Protein AF-A0A949UY90-F1 (afdb_monomer_lite)

Secondary structure (DSSP, 8-state):
-HHHHHHTT---EEEGGG---SSHHHHHHHHHHHHHTTPEEE-HHHHHHHHH-STTSTTHHHHHHH--

pLDDT: mean 96.51, std 3.69, range [72.69, 98.62]

Structure (mmCIF, N/CA/C/O backbone):
data_AF-A0A949UY90-F1
#
_entry.id   AF-A0A949UY90-F1
#
loop_
_atom_site.group_PDB
_atom_site.id
_atom_site.type_symbol
_atom_site.label_atom_id
_atom_site.label_alt_id
_atom_site.label_comp_id
_atom_site.label_asym_id
_atom_site.label_entity_id
_atom_site.label_seq_id
_atom_site.pdbx_PDB_ins_code
_atom_site.Cartn_x
_atom_site.Cartn_y
_atom_site.Cartn_z
_atom_site.occupancy
_atom_site.B_iso_or_equiv
_atom_site.auth_seq_id
_atom_site.auth_comp_id
_atom_site.auth_asym_id
_atom_site.auth_atom_id
_atom_site.pdbx_PDB_model_num
ATOM 1 N N . THR A 1 1 ? 1.550 -10.316 -10.348 1.00 93.12 1 THR A N 1
ATOM 2 C CA . THR A 1 1 ? 0.715 -10.076 -9.151 1.00 93.12 1 THR A CA 1
ATOM 3 C C . THR A 1 1 ? -0.058 -8.780 -9.316 1.00 93.12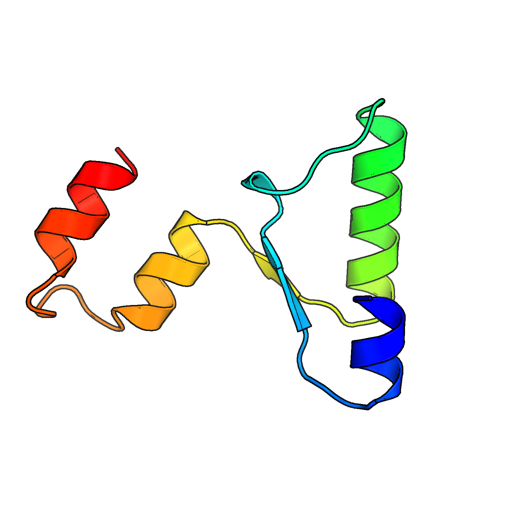 1 THR A C 1
ATOM 5 O O . THR A 1 1 ? -1.033 -8.819 -10.034 1.00 93.12 1 THR A O 1
ATOM 8 N N . ALA A 1 2 ? 0.364 -7.631 -8.774 1.00 97.38 2 ALA A N 1
ATOM 9 C CA . ALA A 1 2 ? -0.430 -6.394 -8.825 1.00 97.38 2 ALA A CA 1
ATOM 10 C C . ALA A 1 2 ? -0.655 -5.864 -10.254 1.00 97.38 2 ALA A C 1
ATOM 12 O O . ALA A 1 2 ? -1.786 -5.595 -10.629 1.00 97.38 2 ALA A O 1
ATOM 13 N N . LEU A 1 3 ? 0.398 -5.778 -11.077 1.00 97.62 3 LEU A N 1
ATOM 14 C CA . LEU A 1 3 ? 0.267 -5.318 -12.470 1.00 97.62 3 LEU A CA 1
ATOM 15 C C . LEU A 1 3 ? -0.573 -6.265 -13.340 1.00 97.62 3 LEU A C 1
ATOM 17 O O . LEU A 1 3 ? -1.284 -5.803 -14.227 1.00 97.62 3 LEU A O 1
ATOM 21 N N . ASP A 1 4 ? -0.502 -7.573 -13.083 1.00 98.31 4 ASP A N 1
ATOM 22 C CA . ASP A 1 4 ? -1.310 -8.553 -13.817 1.00 98.31 4 ASP A CA 1
ATOM 23 C C . ASP A 1 4 ? -2.789 -8.418 -13.426 1.00 98.31 4 ASP A C 1
ATOM 25 O O . ASP A 1 4 ? -3.632 -8.338 -14.306 1.00 98.31 4 ASP A O 1
ATOM 29 N N . LEU A 1 5 ? -3.094 -8.268 -12.128 1.00 98.44 5 LEU A N 1
ATOM 30 C CA . LEU A 1 5 ? -4.461 -8.025 -11.641 1.00 98.44 5 LEU A CA 1
ATOM 31 C C . LEU A 1 5 ? -5.051 -6.723 -12.206 1.00 98.44 5 LEU A C 1
ATOM 33 O O . LEU A 1 5 ? -6.205 -6.702 -12.615 1.00 98.44 5 LEU A O 1
ATOM 37 N N . LEU A 1 6 ? -4.246 -5.658 -12.300 1.00 97.88 6 LEU A N 1
ATOM 38 C CA . LEU A 1 6 ? -4.654 -4.419 -12.973 1.00 97.88 6 LEU A CA 1
ATOM 39 C C . LEU A 1 6 ? -4.923 -4.635 -14.471 1.00 97.88 6 LEU A C 1
ATOM 41 O O . LEU A 1 6 ? -5.837 -4.037 -15.028 1.00 97.88 6 LEU A O 1
ATOM 45 N N . THR A 1 7 ? -4.138 -5.489 -15.134 1.00 97.56 7 THR A N 1
ATOM 46 C CA . THR A 1 7 ? -4.353 -5.841 -16.550 1.00 97.56 7 THR A CA 1
ATOM 47 C C . THR A 1 7 ? -5.635 -6.655 -16.738 1.00 97.56 7 THR A C 1
ATOM 49 O O . THR A 1 7 ? -6.281 -6.552 -17.776 1.00 97.56 7 THR A O 1
ATOM 52 N N . GLU A 1 8 ? -6.022 -7.430 -15.726 1.00 98.25 8 GLU A N 1
ATOM 53 C CA . GLU A 1 8 ? -7.305 -8.135 -15.640 1.00 98.25 8 GLU A CA 1
ATOM 54 C C . GLU A 1 8 ? -8.471 -7.219 -15.203 1.00 98.25 8 GLU A C 1
ATOM 56 O O . GLU A 1 8 ? -9.551 -7.716 -14.894 1.00 98.25 8 GLU A O 1
ATOM 61 N N . GLU A 1 9 ? -8.271 -5.893 -15.198 1.00 96.88 9 GLU A N 1
ATOM 62 C CA . GLU A 1 9 ? -9.272 -4.869 -14.850 1.00 96.88 9 GLU A CA 1
ATOM 63 C C . GLU A 1 9 ? -9.828 -5.000 -13.421 1.00 96.88 9 GLU A C 1
ATOM 65 O O . GLU A 1 9 ? -10.945 -4.573 -13.127 1.00 96.88 9 GLU A O 1
ATOM 70 N N . MET A 1 10 ? -9.047 -5.583 -12.508 1.00 98.50 10 MET A N 1
ATOM 71 C CA . MET A 1 10 ? -9.386 -5.608 -11.090 1.00 98.50 10 MET A CA 1
ATOM 72 C C . MET A 1 10 ? -8.953 -4.316 -10.401 1.00 98.50 10 MET A C 1
ATOM 74 O O . MET A 1 10 ? -7.886 -3.770 -10.691 1.00 98.50 10 MET A O 1
ATOM 78 N N . ASP A 1 11 ? -9.725 -3.895 -9.402 1.00 98.00 11 ASP A N 1
ATOM 79 C CA . ASP A 1 11 ? -9.292 -2.848 -8.485 1.00 98.00 11 ASP A CA 1
ATOM 80 C C . ASP A 1 11 ? -8.208 -3.395 -7.542 1.00 98.00 11 ASP A C 1
ATOM 82 O O . ASP A 1 11 ? -8.370 -4.448 -6.911 1.00 98.00 11 ASP A O 1
ATOM 86 N N . VAL A 1 12 ? -7.080 -2.688 -7.450 1.00 98.38 12 VAL A N 1
ATOM 87 C CA . VAL A 1 12 ? -5.916 -3.126 -6.672 1.00 98.38 12 VAL A CA 1
ATOM 88 C C . VAL A 1 12 ? -5.510 -2.054 -5.672 1.00 98.38 12 VAL A C 1
ATOM 90 O O . VAL A 1 12 ? -5.068 -0.973 -6.053 1.00 98.38 12 VAL A O 1
ATOM 93 N N . TRP A 1 13 ? -5.554 -2.416 -4.390 1.00 98.50 13 TRP A N 1
ATOM 94 C CA . TRP A 1 13 ? -4.988 -1.641 -3.288 1.00 98.50 13 TRP A CA 1
ATOM 95 C C . TRP A 1 13 ? -3.723 -2.323 -2.766 1.00 98.50 13 TRP A C 1
ATOM 97 O O . TRP A 1 13 ? -3.712 -3.527 -2.498 1.00 98.50 13 TRP A O 1
ATOM 107 N N . VAL A 1 14 ? -2.644 -1.560 -2.611 1.00 98.38 14 VAL A N 1
ATOM 108 C CA . VAL A 1 14 ? -1.359 -2.037 -2.091 1.00 98.38 14 VAL A CA 1
ATOM 109 C C . VAL A 1 14 ? -1.128 -1.449 -0.706 1.00 98.38 14 VAL A C 1
ATOM 111 O O . VAL A 1 14 ? -1.024 -0.236 -0.539 1.00 98.38 14 VAL A O 1
ATOM 114 N N . VAL A 1 15 ? -1.001 -2.333 0.283 1.00 98.31 15 VAL A N 1
ATOM 115 C CA . VAL A 1 15 ? -0.778 -1.975 1.688 1.00 98.31 15 VAL A CA 1
ATOM 116 C C . VAL A 1 15 ? 0.710 -1.713 1.923 1.00 98.31 15 VAL A C 1
ATOM 118 O O . VAL A 1 15 ? 1.515 -2.636 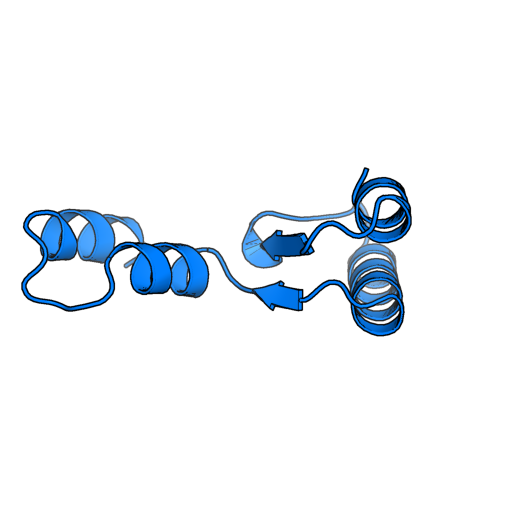2.062 1.00 98.31 15 VAL A O 1
ATOM 121 N N . THR A 1 16 ? 1.093 -0.442 1.895 1.00 98.25 16 THR A N 1
ATOM 122 C CA . THR A 1 16 ? 2.491 0.006 1.797 1.00 98.25 16 THR A CA 1
ATOM 123 C C . THR A 1 16 ? 3.334 -0.304 3.033 1.00 98.25 16 THR A C 1
ATOM 125 O O . THR A 1 16 ? 4.487 -0.704 2.889 1.00 98.25 16 THR A O 1
ATOM 128 N N . ASP A 1 17 ? 2.767 -0.199 4.234 1.00 96.69 17 ASP A N 1
ATOM 129 C CA . ASP A 1 17 ? 3.420 -0.535 5.509 1.00 96.69 17 ASP A CA 1
ATOM 130 C C . ASP A 1 17 ? 3.536 -2.051 5.757 1.00 96.69 17 ASP A C 1
ATOM 132 O O . ASP A 1 17 ? 4.312 -2.485 6.609 1.00 96.69 17 ASP A O 1
ATOM 136 N N . ALA A 1 18 ? 2.847 -2.862 4.952 1.00 97.25 18 ALA A N 1
ATOM 137 C CA . ALA A 1 18 ? 2.987 -4.316 4.900 1.00 97.25 18 ALA A CA 1
ATOM 138 C C . ALA A 1 18 ? 3.871 -4.797 3.728 1.00 97.25 18 ALA A C 1
ATOM 140 O O . ALA A 1 18 ? 4.054 -6.002 3.539 1.00 97.25 18 ALA A O 1
ATOM 141 N N . CYS A 1 19 ? 4.437 -3.878 2.938 1.00 97.94 19 CYS A N 1
ATOM 142 C CA . CYS A 1 19 ? 5.277 -4.178 1.781 1.00 97.94 19 CYS A CA 1
ATOM 143 C C . CYS A 1 19 ? 6.696 -3.629 1.969 1.00 97.94 19 CYS A C 1
ATOM 145 O O . CYS A 1 19 ? 6.913 -2.528 2.466 1.00 97.94 19 CYS A O 1
ATOM 147 N N . SER A 1 20 ? 7.703 -4.382 1.529 1.00 98.00 20 SER A N 1
ATOM 148 C CA . SER A 1 20 ? 9.098 -3.957 1.653 1.00 98.00 20 SER A CA 1
ATOM 149 C C . SER A 1 20 ? 9.959 -4.471 0.504 1.00 98.00 20 SER A C 1
ATOM 151 O O . SER A 1 20 ? 9.540 -5.276 -0.327 1.00 98.00 20 SER A O 1
ATOM 153 N N . SER A 1 21 ? 11.187 -3.977 0.435 1.00 98.00 21 SER A N 1
ATOM 154 C CA . SER A 1 21 ? 12.231 -4.446 -0.468 1.00 98.00 21 SER A CA 1
ATOM 155 C C . SER A 1 21 ? 13.573 -4.399 0.248 1.00 98.00 21 SER A C 1
ATOM 157 O O . SER A 1 21 ? 13.726 -3.751 1.279 1.00 98.00 21 SER A O 1
ATOM 159 N N . ARG A 1 22 ? 14.584 -5.065 -0.318 1.00 98.25 22 ARG A N 1
ATOM 160 C CA . ARG A 1 22 ? 15.943 -5.065 0.253 1.00 98.25 22 ARG A CA 1
ATOM 161 C C . ARG A 1 22 ? 16.564 -3.670 0.365 1.00 98.25 22 ARG A C 1
ATOM 163 O O . ARG A 1 22 ? 17.478 -3.491 1.160 1.00 98.25 22 ARG A O 1
ATOM 170 N N . THR A 1 23 ? 16.121 -2.718 -0.453 1.00 98.38 23 THR A N 1
ATOM 171 C CA . THR A 1 23 ? 16.534 -1.315 -0.386 1.00 98.38 23 THR A CA 1
ATOM 172 C C . THR A 1 23 ? 15.302 -0.423 -0.448 1.00 98.38 23 THR A C 1
ATOM 174 O O . THR A 1 23 ? 14.353 -0.722 -1.177 1.00 98.38 23 THR A O 1
ATOM 177 N N . GLU A 1 24 ? 15.338 0.691 0.281 1.00 97.88 24 GLU A N 1
ATOM 178 C CA . GLU A 1 24 ? 14.246 1.672 0.300 1.00 97.88 24 GLU A CA 1
ATOM 179 C C . GLU A 1 24 ? 14.019 2.269 -1.088 1.00 97.88 24 GLU A C 1
ATOM 181 O O . GLU A 1 24 ? 12.901 2.264 -1.584 1.00 97.88 24 GLU A O 1
ATOM 186 N N . ARG A 1 25 ? 15.099 2.623 -1.796 1.00 98.44 25 ARG A N 1
ATOM 187 C CA . ARG A 1 25 ? 15.017 3.142 -3.169 1.00 98.44 25 ARG A CA 1
ATOM 188 C C . ARG A 1 25 ? 14.263 2.214 -4.127 1.00 98.44 25 ARG A C 1
ATOM 190 O O . ARG A 1 25 ? 13.5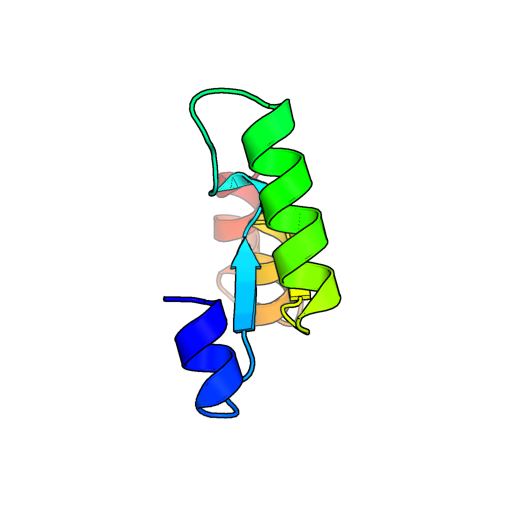45 2.701 -4.993 1.00 98.44 25 ARG A O 1
ATOM 197 N N . ASN A 1 26 ? 14.436 0.894 -4.005 1.00 98.62 26 ASN A N 1
ATOM 198 C CA . ASN A 1 26 ? 13.714 -0.054 -4.856 1.00 98.62 26 ASN A CA 1
ATOM 199 C C . ASN A 1 26 ? 12.238 -0.158 -4.460 1.00 98.62 26 ASN A C 1
ATOM 201 O O . ASN A 1 26 ? 11.397 -0.279 -5.345 1.00 98.62 26 ASN A O 1
ATOM 205 N N . ARG A 1 27 ? 11.932 -0.111 -3.156 1.00 98.25 27 ARG A N 1
ATOM 206 C CA . ARG A 1 27 ? 10.552 -0.098 -2.652 1.00 98.25 27 ARG A CA 1
ATOM 207 C C . ARG A 1 27 ? 9.813 1.135 -3.170 1.00 98.25 27 ARG A C 1
ATOM 209 O O . ARG A 1 27 ? 8.750 0.994 -3.761 1.00 98.25 27 ARG A O 1
ATOM 216 N N . ASP A 1 28 ? 10.405 2.310 -2.998 1.00 98.31 28 ASP A N 1
ATOM 217 C CA . ASP A 1 28 ? 9.764 3.580 -3.337 1.00 98.31 28 ASP A CA 1
ATOM 218 C C . ASP A 1 28 ? 9.535 3.679 -4.855 1.00 98.31 28 ASP A C 1
ATOM 220 O O . ASP A 1 28 ? 8.421 3.944 -5.296 1.00 98.31 28 ASP A O 1
ATOM 224 N N . ALA A 1 29 ? 10.527 3.295 -5.670 1.00 98.56 29 ALA A N 1
AT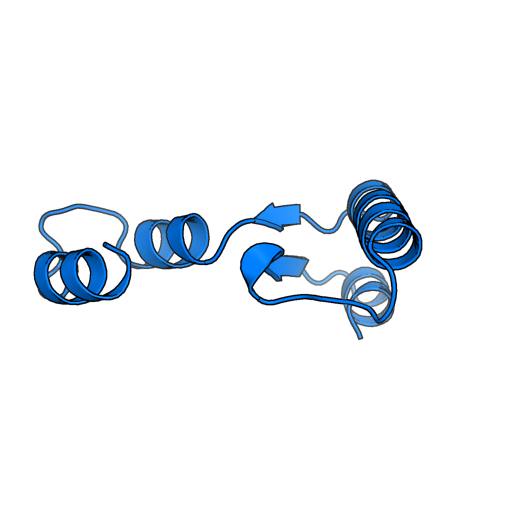OM 225 C CA . ALA A 1 29 ? 10.358 3.222 -7.124 1.00 98.56 29 ALA A CA 1
ATOM 226 C C . ALA A 1 29 ? 9.282 2.206 -7.563 1.00 98.56 29 ALA A C 1
ATOM 228 O O . ALA A 1 29 ? 8.627 2.395 -8.590 1.00 98.56 29 ALA A O 1
ATOM 229 N N . ALA A 1 30 ? 9.101 1.107 -6.820 1.00 98.50 30 ALA A N 1
ATOM 230 C CA . ALA A 1 30 ? 8.041 0.142 -7.095 1.00 98.50 30 ALA A CA 1
ATOM 231 C C . ALA A 1 30 ? 6.657 0.704 -6.746 1.00 98.50 30 ALA A C 1
ATOM 233 O O . ALA A 1 30 ? 5.726 0.512 -7.525 1.00 98.50 30 ALA A O 1
ATOM 234 N N . PHE A 1 31 ? 6.525 1.421 -5.627 1.00 98.56 31 PHE A N 1
ATOM 235 C CA . PHE A 1 31 ? 5.290 2.113 -5.257 1.00 98.56 31 PHE A CA 1
ATOM 236 C C . PHE A 1 31 ? 4.915 3.190 -6.277 1.00 98.56 31 PHE A C 1
ATOM 238 O O . PHE A 1 31 ? 3.787 3.169 -6.763 1.00 98.56 31 PHE A O 1
ATOM 245 N N . ASP A 1 32 ? 5.863 4.031 -6.700 1.00 98.56 32 ASP A N 1
ATOM 246 C CA . ASP A 1 32 ? 5.633 5.037 -7.747 1.00 98.56 32 ASP A CA 1
ATOM 247 C C . ASP A 1 32 ? 5.135 4.394 -9.048 1.00 98.56 32 ASP A C 1
ATOM 249 O O . ASP A 1 32 ? 4.192 4.870 -9.683 1.00 98.56 32 ASP A O 1
ATOM 253 N N . ARG A 1 33 ? 5.742 3.266 -9.441 1.00 98.44 33 ARG A N 1
ATOM 254 C CA . ARG A 1 33 ? 5.331 2.517 -10.633 1.00 98.44 33 ARG A CA 1
ATOM 255 C C . ARG A 1 33 ? 3.929 1.925 -10.493 1.00 98.44 33 ARG A C 1
ATOM 257 O O . ARG A 1 33 ? 3.186 1.937 -11.469 1.00 98.44 33 ARG A O 1
ATOM 264 N N . LEU A 1 34 ? 3.592 1.364 -9.333 1.00 98.56 34 LEU A N 1
ATOM 265 C CA . LEU A 1 34 ? 2.278 0.766 -9.082 1.00 98.56 34 LEU A CA 1
ATOM 266 C C . LEU A 1 34 ? 1.184 1.838 -9.063 1.00 98.56 34 LEU A C 1
ATOM 268 O O . LEU A 1 34 ? 0.174 1.665 -9.740 1.00 98.56 34 LEU A O 1
ATOM 272 N N . ALA A 1 35 ? 1.430 2.967 -8.396 1.00 98.25 35 ALA A N 1
ATOM 273 C CA . ALA A 1 35 ? 0.535 4.120 -8.412 1.00 98.25 35 ALA A CA 1
ATOM 274 C C . ALA A 1 35 ? 0.334 4.660 -9.834 1.00 98.25 35 ALA A C 1
ATOM 276 O O . ALA A 1 35 ? -0.795 4.840 -10.283 1.00 98.25 35 ALA A O 1
ATOM 277 N N . GLY A 1 36 ? 1.422 4.836 -10.591 1.00 98.31 36 GLY A N 1
ATOM 278 C CA . GLY A 1 36 ? 1.356 5.265 -11.990 1.00 98.31 36 GLY A CA 1
ATOM 279 C C . GLY A 1 36 ? 0.641 4.278 -12.922 1.00 98.31 36 GLY A C 1
ATOM 280 O O . GLY A 1 36 ? 0.178 4.681 -13.986 1.00 98.31 36 GLY A O 1
ATOM 281 N N . ALA A 1 37 ? 0.537 3.004 -12.535 1.00 98.06 37 ALA A N 1
ATOM 282 C CA . ALA A 1 37 ? -0.216 1.979 -13.257 1.00 98.06 37 ALA A CA 1
ATOM 283 C C . ALA A 1 37 ? -1.694 1.886 -12.830 1.00 98.06 37 ALA A C 1
ATOM 285 O O . ALA A 1 37 ? -2.440 1.139 -13.455 1.00 98.06 37 ALA A O 1
ATOM 286 N N . GLY A 1 38 ? -2.114 2.630 -11.800 1.00 97.69 38 GLY A N 1
ATOM 287 C CA . GLY A 1 38 ? -3.497 2.668 -11.320 1.00 97.69 38 GLY A CA 1
ATOM 288 C C . GLY A 1 38 ? -3.777 1.866 -10.047 1.00 97.69 38 GLY A C 1
ATOM 289 O O . GLY A 1 38 ? -4.933 1.790 -9.650 1.00 97.69 38 GLY A O 1
ATOM 290 N N . ALA A 1 39 ? -2.766 1.286 -9.388 1.00 98.56 39 ALA A N 1
ATOM 291 C CA . ALA A 1 39 ? -2.968 0.725 -8.051 1.00 98.56 39 ALA A CA 1
ATOM 292 C C . ALA A 1 39 ? -3.076 1.845 -7.012 1.00 98.56 39 ALA A C 1
ATOM 294 O O . ALA A 1 39 ? -2.275 2.781 -7.009 1.00 98.56 39 ALA A O 1
ATOM 295 N N . GLU A 1 40 ? -4.001 1.713 -6.073 1.00 98.38 40 GLU A N 1
ATOM 296 C CA . GLU A 1 40 ? -4.119 2.646 -4.962 1.00 98.38 40 GLU A CA 1
ATOM 297 C C . GLU A 1 40 ? -3.187 2.236 -3.819 1.00 98.38 40 GLU A C 1
ATOM 299 O O . GLU A 1 40 ? -3.081 1.062 -3.459 1.00 98.38 40 GLU A O 1
ATOM 304 N N . LEU A 1 41 ? -2.454 3.198 -3.265 1.00 98.50 41 LEU A N 1
ATOM 305 C CA . LEU A 1 41 ? -1.510 2.951 -2.180 1.00 98.50 41 LEU A CA 1
ATOM 306 C C . LEU A 1 41 ? -2.154 3.338 -0.853 1.00 98.50 41 LEU A C 1
ATOM 308 O O . LEU A 1 41 ? -2.477 4.502 -0.634 1.00 98.50 41 LEU A O 1
ATOM 312 N N . VAL A 1 42 ? -2.297 2.363 0.038 1.00 98.56 42 VAL A N 1
ATOM 313 C CA . VAL A 1 42 ? -2.953 2.519 1.342 1.00 98.56 42 VAL A CA 1
ATOM 314 C C . VAL A 1 42 ? -2.043 2.028 2.466 1.00 98.56 42 VAL A C 1
ATOM 316 O O . VAL A 1 42 ? -0.993 1.422 2.225 1.00 98.56 42 VAL A O 1
ATOM 319 N N . THR A 1 43 ? -2.424 2.294 3.711 1.00 97.75 43 THR A N 1
ATOM 320 C CA . THR A 1 43 ? -1.787 1.713 4.903 1.00 97.75 43 THR A CA 1
ATOM 321 C C . THR A 1 43 ? -2.671 0.636 5.515 1.00 97.75 43 THR A C 1
ATOM 323 O O . THR A 1 43 ? -3.862 0.535 5.212 1.00 97.75 43 THR A O 1
ATOM 326 N N . THR A 1 44 ? -2.099 -0.166 6.409 1.00 97.12 44 THR A N 1
ATOM 327 C CA . THR A 1 44 ? -2.849 -1.188 7.141 1.00 97.12 44 THR A CA 1
ATOM 328 C C . THR A 1 44 ? -3.976 -0.548 7.959 1.00 97.12 44 THR A C 1
ATOM 330 O O . THR A 1 44 ? -5.091 -1.064 7.977 1.00 97.12 44 THR A O 1
ATOM 333 N N . GLU A 1 45 ? -3.725 0.610 8.579 1.00 95.88 45 GLU A N 1
ATOM 334 C CA . GLU A 1 45 ? -4.737 1.375 9.323 1.00 95.88 45 GLU A CA 1
ATOM 335 C C . GLU A 1 45 ? -5.911 1.822 8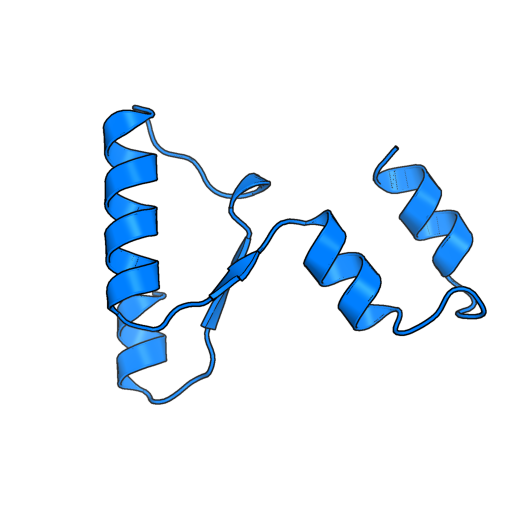.438 1.00 95.88 45 GLU A C 1
ATOM 337 O O . GLU A 1 45 ? -7.065 1.644 8.830 1.00 95.88 45 GLU A O 1
ATOM 342 N N . MET A 1 46 ? -5.633 2.343 7.236 1.00 96.75 46 MET A N 1
ATOM 343 C CA . MET A 1 46 ? -6.676 2.765 6.291 1.00 96.75 46 MET A CA 1
ATOM 344 C C . MET A 1 46 ? -7.592 1.598 5.918 1.00 96.75 46 MET A C 1
ATOM 346 O O . MET A 1 46 ? -8.804 1.703 6.093 1.00 96.75 46 MET A O 1
ATOM 350 N N . VAL A 1 47 ? -7.020 0.457 5.511 1.00 97.00 47 VAL A N 1
ATOM 351 C CA . VAL A 1 47 ? -7.796 -0.744 5.145 1.00 97.00 47 VAL A CA 1
ATOM 352 C C . VAL A 1 47 ? -8.680 -1.207 6.301 1.00 97.00 47 VAL A C 1
ATOM 354 O O . VAL A 1 47 ? -9.860 -1.506 6.118 1.00 97.00 47 VAL A O 1
ATOM 357 N N . LEU A 1 48 ? -8.119 -1.256 7.511 1.00 96.12 48 LEU A N 1
ATOM 358 C CA . LEU A 1 48 ? -8.850 -1.707 8.689 1.00 96.12 48 LEU A CA 1
ATOM 359 C C . LEU A 1 48 ? -10.036 -0.795 9.012 1.00 96.12 48 LEU A C 1
ATOM 361 O O . LEU A 1 48 ? -11.123 -1.296 9.304 1.00 96.12 48 LEU A O 1
ATOM 365 N N . PHE A 1 49 ? -9.865 0.525 8.944 1.00 95.06 49 PHE A N 1
ATOM 366 C CA . PHE A 1 49 ? -10.964 1.450 9.212 1.00 95.06 49 PHE A CA 1
ATOM 367 C C . PHE A 1 49 ? -11.991 1.519 8.082 1.00 95.06 49 PHE A C 1
ATOM 369 O O . PHE A 1 49 ? -13.185 1.590 8.374 1.00 95.06 49 PHE A O 1
ATOM 376 N N . GLU A 1 50 ? -11.576 1.406 6.822 1.00 95.62 50 GLU A N 1
ATOM 377 C CA . GLU A 1 50 ? -12.500 1.298 5.688 1.00 95.62 50 GLU A CA 1
ATOM 378 C C . GLU A 1 50 ? -13.419 0.077 5.818 1.00 95.62 50 GLU A C 1
ATOM 380 O O . GLU A 1 50 ? -14.629 0.176 5.598 1.00 95.62 50 GLU A O 1
ATOM 385 N N . TRP A 1 51 ? -12.882 -1.071 6.243 1.00 95.69 51 TRP A N 1
ATOM 386 C CA . TRP A 1 51 ? -13.682 -2.280 6.459 1.00 95.69 51 TRP A CA 1
ATOM 387 C C . TRP A 1 51 ? -14.646 -2.167 7.639 1.00 95.69 51 TRP A C 1
ATOM 389 O O . TRP A 1 51 ? -15.753 -2.704 7.572 1.00 95.69 51 TRP A O 1
ATOM 399 N N . LEU A 1 52 ? -14.252 -1.466 8.704 1.00 96.56 52 LEU A N 1
ATOM 400 C CA . LEU A 1 52 ? -15.119 -1.222 9.860 1.00 96.56 52 LEU A CA 1
ATOM 401 C C . LEU A 1 52 ? -16.246 -0.228 9.551 1.00 96.56 52 LEU A C 1
ATOM 403 O O . LEU A 1 52 ? -17.301 -0.325 10.174 1.00 96.56 52 LEU A O 1
ATOM 407 N N . ARG A 1 53 ? -16.043 0.672 8.576 1.00 95.44 53 ARG A N 1
ATOM 408 C CA . ARG A 1 53 ? -16.951 1.743 8.113 1.00 95.44 53 ARG A CA 1
ATOM 409 C C . ARG A 1 53 ? -17.246 2.843 9.132 1.00 95.44 53 ARG A C 1
ATOM 411 O O . ARG A 1 53 ? -17.276 4.011 8.758 1.00 95.44 53 ARG A O 1
ATOM 418 N N . ASP A 1 54 ? -17.459 2.492 10.395 1.00 94.50 54 ASP A N 1
ATOM 419 C CA . ASP A 1 54 ? -17.725 3.429 11.482 1.00 94.50 54 ASP A CA 1
ATOM 420 C C . ASP A 1 54 ? -17.181 2.934 12.835 1.00 94.50 54 ASP A C 1
ATOM 422 O O . ASP A 1 54 ? -16.657 1.824 12.980 1.00 94.50 54 ASP A O 1
ATOM 426 N N . CYS A 1 55 ? -17.276 3.801 13.846 1.00 93.12 55 CYS A N 1
ATOM 427 C CA . CYS A 1 55 ? -16.801 3.528 15.199 1.00 93.12 55 CYS A CA 1
ATOM 428 C C . CYS A 1 55 ? -17.800 2.766 16.085 1.00 93.12 55 CYS A C 1
ATOM 430 O O . CYS A 1 55 ? -17.444 2.371 17.199 1.00 93.12 55 CYS A O 1
ATOM 432 N N . GLU A 1 56 ? -19.029 2.558 15.610 1.00 96.12 56 GLU A N 1
ATOM 433 C CA . GLU A 1 56 ? -20.058 1.770 16.289 1.00 96.12 56 GLU A CA 1
ATOM 434 C C . GLU A 1 56 ? -19.907 0.272 15.992 1.00 96.12 56 GLU A C 1
ATOM 436 O O . GLU A 1 56 ? -20.456 -0.561 16.719 1.00 96.12 56 GLU A O 1
ATOM 441 N N . HIS A 1 57 ? -19.113 -0.085 14.975 1.00 96.56 57 HIS A N 1
ATOM 442 C CA . HIS A 1 57 ? -18.831 -1.467 14.617 1.00 96.56 57 HIS A CA 1
ATOM 443 C C . HIS A 1 57 ? -18.386 -2.298 15.844 1.00 96.56 57 HIS A C 1
ATOM 445 O O . HIS A 1 57 ? -17.455 -1.897 16.555 1.00 96.56 57 HIS A O 1
ATOM 451 N N . PRO A 1 58 ? -18.959 -3.499 16.086 1.00 96.75 58 PRO A N 1
ATOM 452 C CA . PRO A 1 58 ? -18.688 -4.298 17.290 1.00 96.75 58 PRO A CA 1
ATOM 453 C C . PRO A 1 58 ? -17.204 -4.592 17.548 1.00 96.75 58 PRO A C 1
ATOM 455 O O . PRO A 1 58 ? -16.781 -4.768 18.690 1.00 96.75 58 PRO A O 1
ATOM 458 N N . HIS A 1 59 ? -16.402 -4.633 16.482 1.00 95.75 59 HIS A N 1
ATOM 459 C CA . HIS A 1 59 ? -14.964 -4.900 16.535 1.00 95.75 59 HIS A CA 1
ATOM 460 C C . HIS A 1 59 ? -14.078 -3.644 16.562 1.00 95.75 59 HIS A C 1
ATOM 462 O O . HIS A 1 59 ? -12.860 -3.780 16.667 1.00 95.75 59 HIS A O 1
ATOM 468 N N . PHE A 1 60 ? -14.646 -2.433 16.517 1.00 95.19 60 PHE A N 1
ATOM 469 C CA . PHE A 1 60 ? -13.880 -1.187 16.410 1.00 95.19 60 PHE A CA 1
ATOM 470 C C . PHE A 1 60 ? -12.834 -1.046 17.520 1.00 95.19 60 PHE A C 1
ATOM 472 O O . PHE A 1 60 ? -11.658 -0.825 17.245 1.00 95.19 60 PHE A O 1
ATOM 479 N N . ARG A 1 61 ? -13.227 -1.249 18.786 1.00 94.25 61 ARG A N 1
ATOM 480 C CA . ARG A 1 61 ? -12.295 -1.140 19.923 1.00 94.25 61 ARG A CA 1
ATOM 481 C C . ARG A 1 61 ? -11.171 -2.171 19.875 1.00 94.25 61 ARG A C 1
ATOM 483 O O . ARG A 1 61 ? -10.049 -1.844 20.245 1.00 94.25 61 ARG A O 1
ATOM 490 N N . THR A 1 62 ? -11.466 -3.392 19.436 1.00 95.38 62 THR A N 1
ATOM 491 C CA . THR A 1 62 ? -10.476 -4.472 19.325 1.00 95.38 62 THR A CA 1
ATOM 492 C C . THR A 1 62 ? -9.439 -4.158 18.252 1.00 95.38 62 THR A C 1
ATOM 494 O O . THR A 1 62 ? -8.240 -4.286 18.491 1.00 95.38 62 THR A O 1
ATOM 497 N N . ILE A 1 63 ? -9.892 -3.702 17.083 1.00 94.25 63 ILE A N 1
ATOM 498 C CA . ILE A 1 63 ? -9.001 -3.320 15.986 1.00 94.25 63 ILE A CA 1
ATOM 499 C C . ILE A 1 63 ? -8.183 -2.082 16.357 1.00 94.25 63 ILE A C 1
ATOM 501 O O . ILE A 1 63 ? -6.965 -2.108 16.219 1.00 94.25 63 ILE A O 1
ATOM 505 N N . LEU A 1 64 ? -8.811 -1.053 16.939 1.00 93.44 64 LEU A N 1
ATOM 506 C CA . LEU A 1 64 ? -8.123 0.154 17.408 1.00 93.44 64 LEU A CA 1
ATOM 507 C C . LEU A 1 64 ? -7.004 -0.151 18.420 1.00 93.44 64 LEU A C 1
ATOM 509 O O . LEU A 1 64 ? -6.006 0.558 18.466 1.00 93.44 64 LEU A O 1
ATOM 513 N N . GLN A 1 65 ? -7.156 -1.188 19.248 1.00 93.75 65 GLN A N 1
ATOM 514 C CA . GLN A 1 65 ? -6.112 -1.624 20.184 1.00 93.75 65 GLN A CA 1
ATOM 515 C C . GLN A 1 65 ? -4.948 -2.352 19.506 1.00 93.75 65 GLN A C 1
ATOM 517 O O . GLN A 1 65 ? -3.865 -2.390 20.074 1.00 93.75 65 GLN A O 1
ATOM 522 N N . SER A 1 66 ? -5.172 -2.940 18.331 1.00 88.81 66 SER A N 1
ATOM 523 C CA . SER A 1 66 ? -4.172 -3.740 17.615 1.00 88.81 66 SER A CA 1
ATOM 524 C C . SER A 1 66 ? -3.251 -2.892 16.730 1.00 88.81 66 SER A C 1
ATOM 526 O O . SER A 1 66 ? -2.216 -3.385 16.294 1.00 88.81 66 SER A O 1
ATOM 528 N N . ILE A 1 67 ? -3.629 -1.637 16.466 1.00 85.69 67 ILE A N 1
ATOM 529 C CA . ILE A 1 67 ? -2.891 -0.685 15.617 1.00 85.69 67 ILE A CA 1
ATOM 530 C C . ILE A 1 67 ? -2.359 0.541 16.380 1.00 85.69 67 ILE A C 1
ATOM 532 O O . ILE A 1 67 ? -1.768 1.427 15.771 1.00 85.69 67 ILE A O 1
ATOM 536 N N . LYS A 1 68 ? -2.584 0.603 17.698 1.00 72.69 68 LYS A N 1
ATOM 537 C CA . LYS A 1 68 ? -1.934 1.560 18.608 1.00 72.69 68 LYS A CA 1
ATOM 538 C C . LYS A 1 68 ? -0.563 1.059 19.032 1.00 72.69 68 LYS A C 1
ATOM 540 O O . LYS A 1 68 ? 0.320 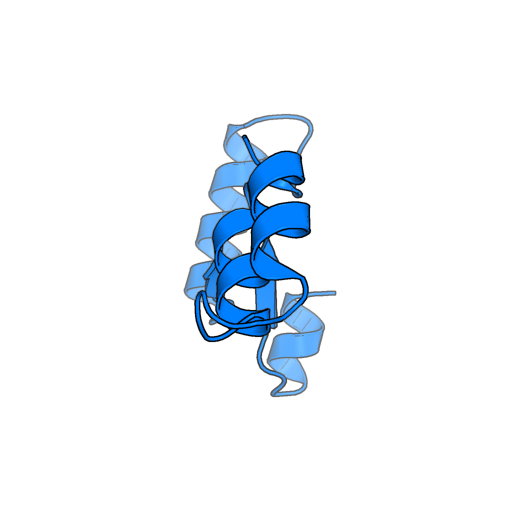1.926 19.204 1.00 72.69 68 LYS A O 1
#

Radius of gyration: 14.5 Å; chains: 1; bounding box: 37×15×37 Å

Sequence (68 aa):
TALDLLTEEMDVWVVTDACSSRTERNRDAAFDRLAGAGAELVTTEMVLFEWLRDCEHPHFRTILQSIK

Foldseek 3Di:
DLLVCVVVVHAAEDALVPDDDPDPVVSVVVVVVSVVSPHHYHHPVVVVCVVQVDCVRPCNVVVVVVVD